Protein AF-W2G1L0-F1 (afdb_monomer_lite)

Secondary structure (DSSP, 8-state):
-HHHHHHHHHHHHHH--S--EEEEEEEEETTEEEEEEEEEEEETTEEE--EEEEEE----TT--TTHHHHHHHHHHH-

Radius of gyration: 14.54 Å; chains: 1; bounding box: 30×21×42 Å

pLDDT: mean 81.44, std 10.83, range [55.38, 94.06]

Structure (mmCIF, N/CA/C/O backbone):
data_AF-W2G1L0-F1
#
_entry.id   AF-W2G1L0-F1
#
loop_
_atom_site.group_PDB
_atom_site.id
_atom_site.type_symbol
_atom_site.label_atom_id
_atom_site.label_alt_id
_atom_site.label_comp_id
_atom_site.label_asym_id
_atom_site.label_entity_id
_atom_site.label_seq_id
_atom_site.pdbx_PDB_ins_code
_atom_site.Cartn_x
_atom_site.Cartn_y
_atom_site.Cartn_z
_atom_site.occupancy
_atom_site.B_iso_or_equiv
_atom_site.auth_seq_id
_atom_site.auth_comp_id
_atom_site.auth_asym_id
_atom_site.auth_atom_id
_atom_site.pdbx_PDB_model_num
ATOM 1 N N . MET A 1 1 ? 15.571 -11.009 4.231 1.00 55.44 1 MET A N 1
ATOM 2 C CA . MET A 1 1 ? 14.404 -10.141 3.939 1.00 55.44 1 MET A CA 1
ATOM 3 C C . MET A 1 1 ? 13.057 -10.714 4.396 1.00 55.44 1 MET A C 1
ATOM 5 O O . MET A 1 1 ? 12.290 -9.953 4.964 1.00 55.44 1 MET A O 1
ATOM 9 N N . GLY A 1 2 ? 12.769 -12.019 4.266 1.00 67.62 2 GLY A N 1
ATOM 10 C CA . GLY A 1 2 ? 11.443 -12.572 4.628 1.00 67.62 2 GLY A CA 1
ATOM 11 C C . GLY A 1 2 ? 11.002 -12.460 6.103 1.00 67.62 2 GLY A C 1
ATOM 12 O O . GLY A 1 2 ? 9.808 -12.433 6.374 1.00 67.62 2 GLY A O 1
ATOM 13 N N . SER A 1 3 ? 11.932 -12.359 7.063 1.00 80.19 3 SER A N 1
ATOM 14 C CA . SER A 1 3 ? 11.588 -12.199 8.492 1.00 80.19 3 SER A CA 1
ATOM 15 C C . SER A 1 3 ? 11.042 -10.799 8.820 1.00 80.19 3 SER A C 1
ATOM 17 O O . SER A 1 3 ? 10.090 -10.663 9.591 1.00 80.19 3 SER A O 1
ATOM 19 N N . LEU A 1 4 ? 11.603 -9.760 8.187 1.00 86.00 4 LEU A N 1
ATOM 20 C CA . LEU A 1 4 ? 11.169 -8.376 8.384 1.00 86.00 4 LEU A CA 1
ATOM 21 C C . LEU A 1 4 ? 9.820 -8.132 7.710 1.00 86.00 4 LEU A C 1
ATOM 23 O O . LEU A 1 4 ? 8.916 -7.633 8.367 1.00 86.00 4 LEU A O 1
ATOM 27 N N . ALA A 1 5 ? 9.670 -8.557 6.451 1.00 82.94 5 ALA A N 1
ATOM 28 C CA . ALA A 1 5 ? 8.408 -8.444 5.720 1.00 82.94 5 ALA A CA 1
ATOM 29 C C . ALA A 1 5 ? 7.252 -9.080 6.506 1.00 82.94 5 ALA A C 1
ATOM 31 O O . ALA A 1 5 ? 6.277 -8.410 6.816 1.00 82.94 5 ALA A O 1
ATOM 32 N N . ARG A 1 6 ? 7.433 -10.317 6.988 1.00 87.12 6 ARG A N 1
ATOM 33 C CA . ARG A 1 6 ? 6.423 -11.009 7.803 1.00 87.12 6 ARG A CA 1
ATOM 34 C C . ARG A 1 6 ? 6.121 -10.313 9.132 1.00 87.12 6 ARG A C 1
ATOM 36 O O . ARG A 1 6 ? 5.000 -10.373 9.628 1.00 87.12 6 ARG A O 1
ATOM 43 N N . SER A 1 7 ? 7.125 -9.693 9.750 1.00 91.44 7 SER A N 1
ATOM 44 C CA . SER A 1 7 ? 6.921 -8.923 10.983 1.00 91.44 7 SER A CA 1
ATOM 45 C C . SER A 1 7 ? 6.093 -7.666 10.715 1.00 91.44 7 SER A C 1
ATOM 47 O O . SER A 1 7 ? 5.167 -7.384 11.467 1.00 91.44 7 SER A O 1
ATOM 49 N N . VAL A 1 8 ? 6.378 -6.965 9.615 1.00 88.19 8 VAL A N 1
ATOM 50 C CA . VAL A 1 8 ? 5.623 -5.786 9.171 1.00 88.19 8 VAL A CA 1
ATOM 51 C C . VAL A 1 8 ? 4.190 -6.164 8.791 1.00 88.19 8 VAL A C 1
ATOM 53 O O . VAL A 1 8 ? 3.256 -5.528 9.269 1.00 88.19 8 VAL A O 1
ATOM 56 N N . GLU A 1 9 ? 3.999 -7.242 8.029 1.00 89.50 9 GLU A N 1
ATOM 57 C CA . GLU A 1 9 ? 2.677 -7.771 7.663 1.00 89.50 9 GLU A CA 1
ATOM 58 C C . GLU A 1 9 ? 1.811 -8.046 8.896 1.00 89.50 9 GLU A C 1
ATOM 60 O O . GLU A 1 9 ? 0.645 -7.669 8.921 1.00 89.50 9 GLU A O 1
ATOM 65 N N . ARG A 1 10 ? 2.374 -8.657 9.948 1.00 91.94 10 ARG A N 1
ATOM 66 C CA . ARG A 1 10 ? 1.632 -8.920 11.192 1.00 91.94 10 ARG A CA 1
ATOM 67 C C . ARG A 1 10 ? 1.199 -7.647 11.905 1.00 91.94 10 ARG A C 1
ATOM 69 O O . ARG A 1 10 ? 0.095 -7.617 12.435 1.00 91.94 10 ARG A O 1
ATOM 76 N N . VAL A 1 11 ? 2.057 -6.628 11.941 1.00 91.38 11 VAL A N 1
ATOM 77 C CA . VAL A 1 11 ? 1.720 -5.335 12.556 1.00 91.38 11 VAL A CA 1
ATOM 78 C C . VAL A 1 11 ? 0.607 -4.657 11.763 1.00 91.38 11 VAL A C 1
ATOM 80 O O . VAL A 1 11 ? -0.389 -4.242 12.344 1.00 91.38 11 VAL A O 1
ATOM 83 N N . ILE A 1 12 ? 0.731 -4.624 10.435 1.00 89.50 12 ILE A N 1
ATOM 84 C CA . ILE A 1 12 ? -0.287 -4.050 9.553 1.00 89.50 12 ILE A CA 1
ATOM 85 C C . ILE A 1 12 ? -1.618 -4.800 9.707 1.00 89.50 12 ILE A C 1
ATOM 87 O O . ILE A 1 12 ? -2.650 -4.162 9.883 1.00 89.50 12 ILE A O 1
ATOM 91 N N . ALA A 1 13 ? -1.605 -6.136 9.711 1.00 89.38 13 ALA A N 1
ATOM 92 C CA . ALA A 1 13 ? -2.808 -6.954 9.857 1.00 89.38 13 ALA A CA 1
ATOM 93 C C . ALA A 1 13 ? -3.492 -6.785 11.224 1.00 89.38 13 ALA A C 1
ATOM 95 O O . ALA A 1 13 ? -4.715 -6.803 11.292 1.00 89.38 13 ALA A O 1
ATOM 96 N N . ALA A 1 14 ? -2.726 -6.601 12.305 1.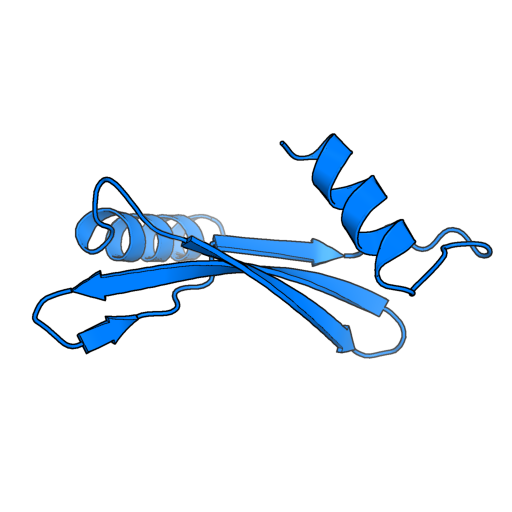00 90.19 14 ALA A N 1
ATOM 97 C CA . ALA A 1 14 ? -3.281 -6.385 13.643 1.00 90.19 14 ALA A CA 1
ATOM 98 C C . ALA A 1 14 ? -4.008 -5.037 13.786 1.00 90.19 14 ALA A C 1
ATOM 100 O O . ALA A 1 14 ? -4.874 -4.896 14.644 1.00 90.19 14 ALA A O 1
ATOM 101 N N . GLU A 1 15 ? -3.652 -4.050 12.961 1.00 87.25 15 GLU A N 1
ATOM 102 C CA . GLU A 1 15 ? -4.227 -2.704 12.999 1.00 87.25 15 GLU A CA 1
ATOM 103 C C . GLU A 1 15 ? -5.240 -2.438 11.876 1.00 87.25 15 GLU A C 1
ATOM 105 O O . GLU A 1 15 ? -5.836 -1.359 11.835 1.00 87.25 15 GLU A O 1
ATOM 110 N N . MET A 1 16 ? -5.421 -3.373 10.941 1.00 87.94 16 MET A N 1
ATOM 111 C CA . MET A 1 16 ? -6.267 -3.173 9.768 1.00 87.94 16 MET A CA 1
ATOM 112 C C . MET A 1 16 ? -7.724 -3.551 10.073 1.00 87.94 16 MET A C 1
ATOM 114 O O . MET A 1 16 ? -7.981 -4.667 10.519 1.00 87.94 16 MET A O 1
ATOM 118 N N . PRO A 1 17 ? -8.696 -2.660 9.818 1.00 90.31 17 PRO A N 1
ATOM 119 C CA . PRO A 1 17 ? -10.110 -2.995 9.955 1.00 90.31 17 PRO A CA 1
ATOM 120 C C . PRO A 1 17 ? -10.589 -3.914 8.822 1.00 90.31 17 PRO A C 1
ATOM 122 O O . PRO A 1 17 ? -10.010 -3.923 7.737 1.00 90.31 17 PRO A O 1
ATOM 125 N N . ASP A 1 18 ? -11.728 -4.586 9.026 1.00 89.31 18 ASP A N 1
ATOM 126 C CA . ASP A 1 18 ? -12.366 -5.461 8.021 1.00 89.31 18 ASP A CA 1
ATOM 127 C C . ASP A 1 18 ? -1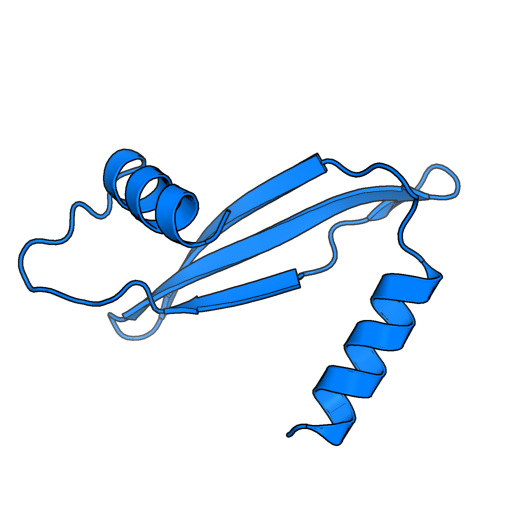2.673 -4.752 6.690 1.00 89.31 18 ASP A C 1
ATOM 129 O O . ASP A 1 18 ? -12.816 -5.388 5.645 1.00 89.31 18 ASP A O 1
ATOM 133 N N . ARG A 1 19 ? -12.815 -3.420 6.720 1.00 89.81 19 ARG A N 1
ATOM 134 C CA . ARG A 1 19 ? -13.067 -2.583 5.544 1.00 89.81 19 ARG A CA 1
ATOM 135 C C . ARG A 1 19 ? -12.105 -1.408 5.506 1.00 89.81 19 ARG A C 1
ATOM 137 O O . ARG A 1 19 ? -12.056 -0.603 6.431 1.00 89.81 19 ARG A O 1
ATOM 144 N N . PHE A 1 20 ? -11.423 -1.262 4.382 1.00 92.62 20 PHE A N 1
ATOM 145 C CA . PHE A 1 20 ? -10.516 -0.159 4.095 1.00 92.62 20 PHE A CA 1
ATOM 146 C C . PHE A 1 20 ? -10.619 0.216 2.614 1.00 92.62 20 PHE A C 1
ATOM 148 O O . PHE A 1 20 ? -11.054 -0.582 1.784 1.00 92.62 20 PHE A O 1
ATOM 155 N N . GLY A 1 21 ? -10.262 1.454 2.285 1.00 92.75 21 GLY A N 1
ATOM 156 C CA . GLY A 1 21 ? -10.081 1.882 0.900 1.00 92.75 21 GLY A CA 1
ATOM 157 C C . GLY A 1 21 ? -8.706 1.472 0.381 1.00 92.75 21 GLY A C 1
ATOM 158 O O . GLY A 1 21 ? -7.782 1.291 1.166 1.00 92.75 21 GLY A O 1
ATOM 159 N N . LEU A 1 22 ? -8.552 1.366 -0.934 1.00 91.81 22 LEU A N 1
ATOM 160 C CA . LEU A 1 22 ? -7.248 1.198 -1.573 1.00 91.81 22 LEU A CA 1
ATOM 161 C C . LEU A 1 22 ? -6.811 2.523 -2.196 1.00 91.81 22 LEU A C 1
ATOM 163 O O . LEU A 1 22 ? -7.617 3.212 -2.821 1.00 91.81 22 LEU A O 1
ATOM 167 N N . ILE A 1 23 ? -5.539 2.867 -2.019 1.00 91.31 23 ILE A N 1
ATOM 168 C CA . ILE A 1 23 ? -4.878 3.964 -2.726 1.00 91.31 23 ILE A CA 1
ATOM 169 C C . ILE A 1 23 ? -3.803 3.348 -3.611 1.00 91.31 23 ILE A C 1
ATOM 171 O O . ILE A 1 23 ? -2.976 2.570 -3.138 1.00 91.31 23 ILE A O 1
ATOM 175 N N . PHE A 1 24 ? -3.822 3.729 -4.881 1.00 85.81 24 PHE A N 1
ATOM 176 C CA . PHE A 1 24 ? -2.782 3.405 -5.844 1.00 85.81 24 PHE A CA 1
ATOM 177 C C . PHE A 1 24 ? -1.956 4.661 -6.086 1.00 85.81 24 PHE A C 1
ATOM 179 O O . PHE A 1 24 ? -2.525 5.712 -6.386 1.00 85.81 24 PHE A O 1
ATOM 186 N N . ASP A 1 25 ? -0.643 4.548 -5.932 1.00 85.25 25 ASP A N 1
ATOM 187 C CA . ASP A 1 25 ? 0.302 5.631 -6.187 1.00 85.25 25 ASP A CA 1
ATOM 188 C C . ASP A 1 25 ? 1.426 5.156 -7.111 1.00 85.25 25 ASP A C 1
ATOM 190 O O . ASP A 1 25 ? 1.811 3.984 -7.089 1.00 85.25 25 ASP A O 1
ATOM 194 N N . GLY A 1 26 ? 1.933 6.070 -7.932 1.00 83.06 26 GLY A N 1
ATOM 195 C CA . GLY A 1 26 ? 3.024 5.821 -8.865 1.00 83.06 26 GLY A CA 1
ATOM 196 C C . GLY A 1 26 ? 4.310 6.468 -8.364 1.00 83.06 26 GLY A C 1
ATOM 197 O O . GLY A 1 26 ? 4.340 7.664 -8.082 1.00 83.06 26 GLY A O 1
ATOM 198 N N . TRP A 1 27 ? 5.397 5.703 -8.291 1.00 81.31 27 TRP A N 1
ATOM 199 C CA . TRP A 1 27 ? 6.719 6.216 -7.931 1.00 81.31 27 TRP A CA 1
ATOM 200 C C . TRP A 1 27 ? 7.734 5.905 -9.026 1.00 81.31 27 TRP A C 1
ATOM 202 O O . TRP A 1 27 ? 7.679 4.853 -9.645 1.00 81.31 27 TRP A O 1
ATOM 212 N N . THR A 1 28 ? 8.691 6.800 -9.270 1.00 81.38 28 THR A N 1
ATOM 213 C CA . THR A 1 28 ? 9.787 6.546 -10.220 1.00 81.38 28 THR A CA 1
ATOM 214 C C . THR A 1 28 ? 11.123 6.679 -9.511 1.00 81.38 28 THR A C 1
ATOM 216 O O . THR A 1 28 ? 11.401 7.712 -8.899 1.00 81.38 28 THR A O 1
ATOM 219 N N . HIS A 1 29 ? 11.976 5.661 -9.611 1.00 81.94 29 HIS A N 1
ATOM 220 C CA . HIS A 1 29 ? 13.348 5.722 -9.116 1.00 81.94 29 HIS A CA 1
ATOM 221 C C . HIS A 1 29 ? 14.316 5.173 -10.158 1.00 81.94 29 HIS A C 1
ATOM 223 O O . HIS A 1 29 ? 14.125 4.074 -10.657 1.00 81.94 29 HIS A O 1
ATOM 229 N N . ALA A 1 30 ? 15.363 5.937 -10.483 1.00 82.44 30 ALA A N 1
ATOM 230 C CA . ALA A 1 30 ? 16.411 5.518 -11.419 1.00 82.44 30 ALA A CA 1
ATOM 231 C C . ALA A 1 30 ? 15.891 4.981 -12.778 1.00 82.44 30 ALA A C 1
ATOM 233 O O . ALA A 1 30 ? 16.510 4.104 -13.371 1.00 82.44 30 ALA A O 1
ATOM 234 N N . SER A 1 31 ? 14.806 5.570 -13.302 1.00 77.00 31 SER A N 1
ATOM 235 C CA . SER A 1 31 ? 14.109 5.188 -14.553 1.00 77.00 31 SER A CA 1
ATOM 236 C C . SER A 1 31 ? 13.228 3.939 -14.473 1.00 77.00 31 SER A C 1
ATOM 238 O O . SER A 1 31 ? 12.658 3.543 -15.482 1.00 77.00 31 SER A O 1
ATOM 240 N N . GLU A 1 32 ? 13.086 3.339 -13.295 1.00 80.25 32 GLU A N 1
ATOM 241 C CA . GLU A 1 32 ? 12.126 2.267 -13.061 1.00 80.25 32 GLU A CA 1
ATOM 242 C C . GLU A 1 32 ? 10.864 2.854 -12.423 1.00 80.25 32 GLU A C 1
ATOM 244 O O . GLU A 1 32 ? 10.925 3.593 -11.429 1.00 80.25 32 GLU A O 1
ATOM 249 N N . HIS A 1 33 ? 9.724 2.564 -13.043 1.00 81.19 33 HIS A N 1
ATOM 250 C CA . HIS A 1 33 ? 8.411 2.953 -12.555 1.00 81.19 33 HIS A CA 1
ATOM 251 C C . HIS A 1 33 ? 7.881 1.868 -11.627 1.00 81.19 33 HIS A C 1
ATOM 253 O O . HIS A 1 33 ? 7.995 0.680 -11.903 1.00 81.19 33 HIS A O 1
ATOM 259 N N . TYR A 1 34 ? 7.297 2.283 -10.515 1.00 83.31 34 TYR A N 1
ATOM 260 C CA . TYR A 1 34 ? 6.748 1.416 -9.491 1.00 83.31 34 TYR A CA 1
ATOM 261 C C . TYR A 1 34 ? 5.309 1.811 -9.224 1.00 83.31 34 TYR A C 1
ATOM 263 O O . TYR A 1 34 ? 4.974 2.997 -9.181 1.00 83.31 34 TYR A O 1
ATOM 271 N N . ILE A 1 35 ? 4.485 0.809 -8.956 1.00 85.19 35 ILE A N 1
ATOM 272 C CA . ILE A 1 35 ? 3.149 0.999 -8.411 1.00 85.19 35 ILE A CA 1
ATOM 273 C C . ILE A 1 35 ? 3.182 0.583 -6.950 1.00 85.19 35 ILE A C 1
ATOM 275 O O . ILE A 1 35 ? 3.577 -0.535 -6.610 1.00 85.19 35 ILE A O 1
ATOM 279 N N . ALA A 1 36 ? 2.755 1.496 -6.088 1.00 88.06 36 ALA A N 1
ATOM 280 C CA . ALA A 1 36 ? 2.553 1.249 -4.676 1.00 88.06 36 ALA A CA 1
ATOM 281 C C . ALA A 1 36 ? 1.052 1.169 -4.376 1.00 88.06 36 ALA A C 1
ATOM 283 O O . ALA A 1 36 ? 0.262 2.022 -4.783 1.00 88.06 36 ALA A O 1
ATOM 284 N N . VAL A 1 37 ? 0.660 0.127 -3.648 1.00 88.62 37 VAL A N 1
ATOM 285 C CA . VAL A 1 37 ? -0.701 -0.079 -3.153 1.00 88.62 37 VAL A CA 1
ATOM 286 C C . VAL A 1 37 ? -0.700 0.171 -1.655 1.00 88.62 37 VAL A C 1
ATOM 288 O O . VAL A 1 37 ? 0.058 -0.462 -0.920 1.00 88.62 37 VAL A O 1
ATOM 291 N N . TYR A 1 38 ? -1.577 1.053 -1.191 1.00 90.50 38 TYR A N 1
ATOM 292 C CA . TYR A 1 38 ? -1.773 1.356 0.223 1.00 90.50 38 TYR A CA 1
ATOM 293 C C . TYR A 1 38 ? -3.202 1.028 0.642 1.00 90.50 38 TYR A C 1
ATOM 295 O O . TYR A 1 38 ? -4.145 1.219 -0.128 1.00 90.50 38 TYR A O 1
ATOM 303 N N . ALA A 1 39 ? -3.383 0.610 1.894 1.00 92.88 39 ALA A N 1
ATOM 304 C CA . ALA A 1 39 ? -4.696 0.694 2.520 1.00 92.88 39 ALA A CA 1
ATOM 305 C C . ALA A 1 39 ? -4.944 2.138 2.968 1.00 92.88 39 ALA A C 1
ATOM 307 O O . ALA A 1 39 ? -4.021 2.835 3.377 1.00 92.88 39 ALA A O 1
ATOM 308 N N . ARG A 1 40 ? -6.197 2.579 2.959 1.00 94.06 40 ARG A N 1
ATOM 309 C CA . ARG A 1 40 ? -6.664 3.796 3.616 1.00 94.06 40 ARG A CA 1
ATOM 310 C C . ARG A 1 40 ? -7.759 3.419 4.591 1.00 94.06 40 ARG A C 1
ATOM 312 O O . ARG A 1 40 ? -8.849 3.019 4.184 1.00 94.06 40 ARG A O 1
ATOM 319 N N . CYS A 1 41 ? -7.479 3.582 5.872 1.00 91.38 41 CYS A N 1
ATOM 320 C CA . CYS A 1 41 ? -8.443 3.331 6.932 1.00 91.38 41 CYS A CA 1
ATOM 321 C C . CYS A 1 41 ? -8.409 4.440 7.980 1.00 91.38 41 CYS A C 1
ATOM 323 O O . CYS A 1 41 ? -7.463 5.225 8.058 1.00 91.38 41 CYS A O 1
ATOM 325 N N . GLU A 1 42 ? -9.468 4.500 8.775 1.00 91.94 42 GLU A N 1
ATOM 326 C CA . GLU A 1 42 ? -9.513 5.282 10.001 1.00 91.94 42 GLU A CA 1
ATOM 327 C C . GLU A 1 42 ? -9.614 4.302 11.167 1.00 91.94 42 GLU A C 1
ATOM 329 O O . GLU A 1 42 ? -10.486 3.434 11.176 1.00 91.94 42 GLU A O 1
ATOM 334 N N . VAL A 1 43 ? -8.685 4.409 12.112 1.00 87.88 43 VAL A N 1
ATOM 335 C CA . VAL A 1 43 ? -8.636 3.586 13.323 1.00 87.88 43 VAL A CA 1
ATOM 336 C C . VAL A 1 43 ? -8.495 4.547 14.489 1.00 87.88 43 VAL A C 1
ATOM 338 O O . VAL A 1 43 ? -7.589 5.378 14.478 1.00 87.88 43 VAL A O 1
ATOM 341 N N . ASP A 1 44 ? -9.413 4.481 15.451 1.00 91.25 44 ASP A N 1
ATOM 342 C CA . ASP A 1 44 ? -9.452 5.380 16.613 1.00 91.25 44 ASP A CA 1
ATOM 343 C C . ASP A 1 44 ? -9.416 6.874 16.233 1.00 91.25 44 ASP A C 1
ATOM 345 O O . ASP A 1 44 ? -8.679 7.669 16.815 1.00 91.25 44 ASP A O 1
ATOM 349 N N . 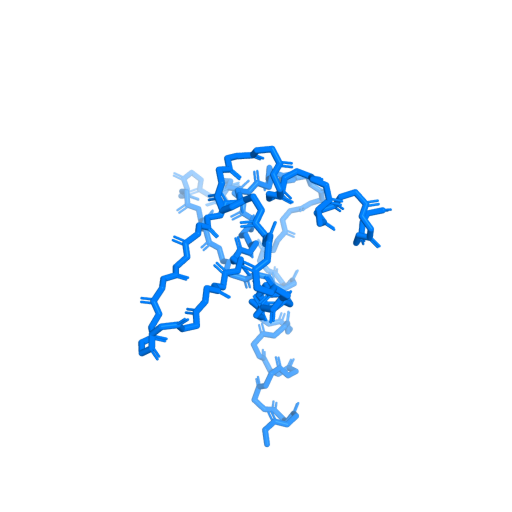CYS A 1 45 ? -10.197 7.257 15.215 1.00 90.75 45 CYS A N 1
ATOM 350 C CA . CYS A 1 45 ? -10.242 8.613 14.646 1.00 90.75 45 CYS A CA 1
ATOM 351 C C . CYS A 1 45 ? -8.910 9.095 14.032 1.00 90.75 45 CYS A C 1
ATOM 353 O O . CYS A 1 45 ? -8.747 10.283 13.746 1.00 90.75 45 CYS A O 1
ATOM 355 N N . VAL A 1 46 ? -7.948 8.191 13.813 1.00 91.94 46 VAL A N 1
ATOM 356 C CA . VAL A 1 46 ? -6.669 8.482 13.163 1.00 91.94 46 VAL A CA 1
ATOM 357 C C . VAL A 1 46 ? -6.647 7.848 11.781 1.00 91.94 46 VAL A C 1
ATOM 359 O O . VAL A 1 46 ? -6.780 6.635 11.615 1.00 91.94 46 VAL A O 1
ATOM 362 N N . ALA A 1 47 ? -6.432 8.682 10.767 1.00 91.31 47 ALA A N 1
ATOM 363 C CA . ALA A 1 47 ? -6.209 8.215 9.412 1.00 91.31 47 ALA A CA 1
ATOM 364 C C . ALA A 1 47 ? -4.872 7.468 9.307 1.00 91.31 47 ALA A C 1
ATOM 366 O O . ALA A 1 47 ? -3.815 8.028 9.601 1.00 91.31 47 ALA A O 1
ATOM 367 N N . LYS A 1 48 ? -4.916 6.227 8.823 1.00 91.88 48 LYS A N 1
ATOM 368 C CA . LYS A 1 48 ? -3.740 5.395 8.558 1.00 91.88 48 LYS A CA 1
ATOM 369 C C . LYS A 1 48 ? -3.640 5.069 7.069 1.00 91.88 48 LYS A C 1
ATOM 371 O O . LYS A 1 48 ? -4.652 4.861 6.394 1.00 91.88 48 LYS A O 1
ATOM 376 N N . THR A 1 49 ? -2.406 5.028 6.568 1.00 93.38 49 THR A N 1
ATOM 377 C CA . THR A 1 49 ? -2.090 4.686 5.172 1.00 93.38 49 THR A CA 1
ATOM 378 C C . THR A 1 49 ? -0.926 3.697 5.061 1.00 93.38 49 THR A C 1
ATOM 380 O O . THR A 1 49 ? 0.143 4.070 4.569 1.00 93.38 49 THR A O 1
ATOM 383 N N . PRO A 1 50 ? -1.062 2.461 5.578 1.00 91.44 50 PRO A N 1
ATOM 384 C CA . PRO A 1 50 ? 0.027 1.496 5.518 1.00 91.44 50 PRO A CA 1
ATOM 385 C C . PRO A 1 50 ? 0.250 1.000 4.073 1.00 91.44 50 PRO A C 1
ATOM 387 O O . PRO A 1 50 ? -0.728 0.748 3.360 1.00 91.44 50 PRO A O 1
ATOM 390 N N . PRO A 1 51 ? 1.512 0.836 3.631 1.00 88.88 51 PRO A N 1
ATOM 391 C CA . PRO A 1 51 ? 1.823 0.212 2.347 1.00 88.88 51 PRO A CA 1
ATOM 392 C C . PRO A 1 51 ? 1.524 -1.291 2.401 1.00 88.88 51 PRO A C 1
ATOM 394 O O . PRO A 1 51 ? 1.903 -1.968 3.354 1.00 88.88 51 PRO A O 1
ATOM 397 N N . LEU A 1 52 ? 0.861 -1.812 1.370 1.00 88.06 52 LEU A N 1
ATOM 398 C CA . LEU A 1 52 ? 0.516 -3.231 1.230 1.00 88.06 52 LEU A CA 1
ATOM 399 C C . LEU A 1 52 ? 1.434 -3.943 0.238 1.00 88.06 52 LEU A C 1
ATOM 401 O O . LEU A 1 52 ? 1.865 -5.066 0.481 1.00 88.06 52 LEU A O 1
ATOM 405 N N . CYS A 1 53 ? 1.723 -3.293 -0.886 1.00 85.19 53 CYS A N 1
ATOM 406 C CA . CYS A 1 53 ? 2.535 -3.855 -1.953 1.00 85.19 53 CYS A CA 1
ATOM 407 C C . CYS A 1 53 ? 3.261 -2.735 -2.695 1.00 85.19 53 CYS A C 1
ATOM 409 O O . CYS A 1 53 ? 2.725 -1.638 -2.843 1.00 85.19 53 CYS A O 1
ATOM 411 N N . ILE A 1 54 ? 4.473 -3.023 -3.162 1.00 85.50 54 ILE A N 1
ATOM 412 C CA . ILE A 1 54 ? 5.193 -2.208 -4.136 1.00 85.50 54 ILE A CA 1
ATOM 413 C C . ILE A 1 54 ? 5.714 -3.179 -5.185 1.00 85.50 54 ILE A C 1
ATOM 415 O O . ILE A 1 54 ? 6.387 -4.152 -4.837 1.00 85.50 54 ILE A O 1
ATOM 419 N N . ALA A 1 55 ? 5.400 -2.920 -6.446 1.00 82.75 55 ALA A N 1
ATOM 420 C CA . ALA A 1 55 ? 5.873 -3.718 -7.564 1.00 82.75 55 ALA A CA 1
ATOM 421 C C . ALA A 1 55 ? 6.432 -2.798 -8.654 1.00 82.75 55 ALA A C 1
ATOM 423 O O . ALA A 1 55 ? 5.861 -1.727 -8.881 1.00 82.75 55 ALA A O 1
ATOM 424 N N . PRO A 1 56 ? 7.534 -3.185 -9.317 1.00 80.88 56 PRO A N 1
ATOM 425 C CA . PRO A 1 56 ? 7.939 -2.515 -10.540 1.00 80.88 56 PRO A CA 1
ATOM 426 C C . PRO A 1 56 ? 6.863 -2.732 -11.609 1.00 80.88 56 PRO A C 1
ATOM 428 O O . PRO A 1 56 ? 6.295 -3.822 -11.723 1.00 80.88 56 PRO A O 1
ATOM 431 N N . LEU A 1 57 ? 6.575 -1.681 -12.365 1.00 74.44 57 LEU A N 1
ATOM 432 C CA . LEU A 1 57 ? 5.786 -1.754 -13.586 1.00 74.44 57 LEU A CA 1
ATOM 433 C C . LEU A 1 57 ? 6.701 -2.348 -14.674 1.00 74.44 57 LEU A C 1
ATOM 435 O O . LEU A 1 57 ? 7.867 -1.958 -14.777 1.00 74.44 57 LEU A O 1
ATOM 439 N N . LEU A 1 58 ? 6.238 -3.390 -15.370 1.00 66.56 58 LEU A N 1
ATOM 440 C CA . LEU A 1 58 ? 7.066 -4.208 -16.261 1.00 66.56 58 LEU A CA 1
ATOM 441 C C . LEU A 1 58 ? 7.472 -3.414 -17.501 1.00 66.56 58 LEU A C 1
ATOM 443 O O . LEU A 1 58 ? 6.746 -3.403 -18.473 1.00 66.56 58 LEU A O 1
ATOM 447 N N . ASN A 1 59 ? 8.669 -2.840 -17.486 1.00 57.53 59 ASN A N 1
ATOM 448 C CA . ASN A 1 59 ? 9.190 -1.947 -18.519 1.00 57.53 59 ASN A CA 1
ATOM 449 C C . ASN A 1 59 ? 9.319 -2.605 -19.920 1.00 57.53 59 ASN A C 1
ATOM 451 O O . ASN A 1 59 ? 10.424 -2.932 -20.356 1.00 57.53 59 ASN A O 1
ATOM 455 N N . ASP A 1 60 ? 8.212 -2.799 -20.635 1.00 57.31 60 ASP A N 1
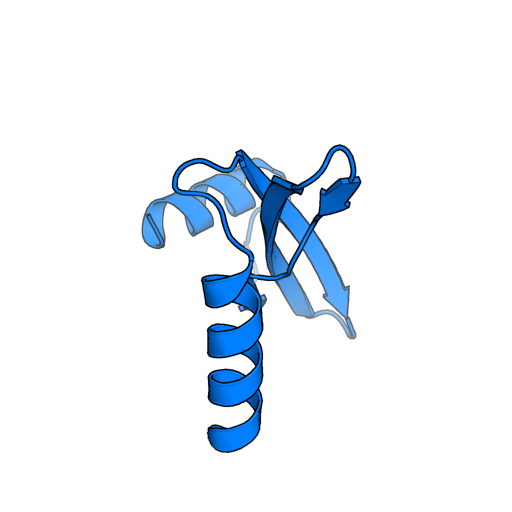ATOM 456 C CA . ASP A 1 60 ? 8.206 -2.941 -22.087 1.00 57.31 60 ASP A CA 1
ATOM 457 C C . ASP A 1 60 ? 8.312 -1.527 -22.678 1.00 57.31 60 ASP A C 1
ATOM 459 O O . ASP A 1 60 ? 7.672 -0.588 -22.206 1.00 57.31 60 ASP A O 1
ATOM 463 N N . GLU A 1 61 ? 9.136 -1.348 -23.712 1.00 55.38 61 GLU A N 1
ATOM 464 C CA . GLU A 1 61 ? 9.508 -0.040 -24.292 1.00 55.38 61 GLU A CA 1
ATOM 465 C C . GLU A 1 61 ? 8.310 0.799 -24.823 1.00 55.38 61 GLU A C 1
ATOM 467 O O . GLU A 1 61 ? 8.487 1.948 -25.228 1.00 55.38 61 GLU A O 1
ATOM 472 N N . GLU A 1 62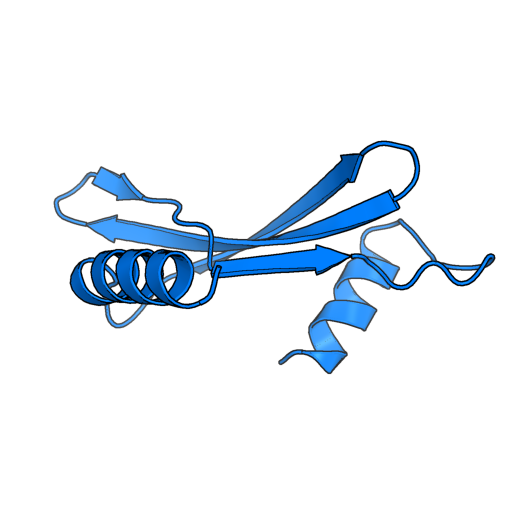 ? 7.091 0.247 -24.783 1.00 55.38 62 GLU A N 1
ATOM 473 C CA . GLU A 1 62 ? 5.803 0.834 -25.182 1.00 55.38 62 GLU A CA 1
ATOM 474 C C . GLU A 1 62 ? 4.770 0.920 -24.031 1.00 55.38 62 GLU A C 1
ATOM 476 O O . GLU A 1 62 ? 3.569 1.048 -24.282 1.00 55.38 62 GLU A O 1
ATOM 481 N N . GLU A 1 63 ? 5.175 0.845 -22.758 1.00 60.84 63 GLU A N 1
ATOM 482 C CA . GLU A 1 63 ? 4.211 0.943 -21.657 1.00 60.84 63 GLU A CA 1
ATOM 483 C C . GLU A 1 63 ? 3.571 2.340 -21.539 1.00 60.84 63 GLU A C 1
ATOM 485 O O . GLU A 1 63 ? 4.226 3.375 -21.401 1.00 60.84 63 GLU A O 1
ATOM 490 N N . ASP A 1 64 ? 2.236 2.361 -21.557 1.00 63.78 64 ASP A N 1
ATOM 491 C CA . ASP A 1 64 ? 1.405 3.541 -21.316 1.00 63.78 64 ASP A CA 1
ATOM 492 C C . ASP A 1 64 ? 1.503 3.953 -19.835 1.00 63.78 64 ASP A C 1
ATOM 4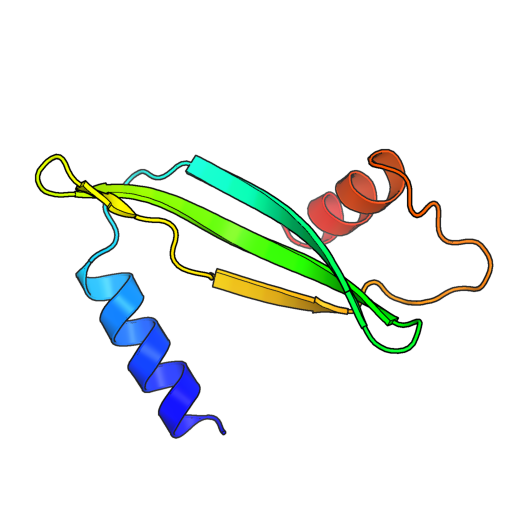94 O O . ASP A 1 64 ? 0.647 3.612 -19.019 1.00 63.78 64 ASP A O 1
ATOM 498 N N . LEU A 1 65 ? 2.549 4.708 -19.478 1.00 66.12 65 LEU A N 1
ATOM 499 C CA . LEU A 1 65 ? 2.800 5.228 -18.122 1.00 66.12 65 LEU A CA 1
ATOM 500 C C . LEU A 1 65 ? 1.714 6.199 -17.612 1.00 66.12 65 LEU A C 1
ATOM 502 O O . LEU A 1 65 ? 1.830 6.763 -16.522 1.00 66.12 65 LEU A O 1
ATOM 506 N N . LEU A 1 66 ? 0.650 6.432 -18.381 1.00 72.00 66 LEU A N 1
ATOM 507 C CA . LEU A 1 66 ? -0.514 7.181 -17.931 1.00 72.00 66 LEU A CA 1
ATOM 508 C C . LEU A 1 66 ? -1.380 6.322 -16.997 1.00 72.00 66 LEU A C 1
ATOM 510 O O . LEU A 1 66 ? -1.173 5.123 -16.801 1.00 72.00 66 LEU A O 1
ATOM 514 N N . ALA A 1 67 ? -2.422 6.932 -16.428 1.00 68.38 67 ALA A N 1
ATOM 515 C CA . ALA A 1 67 ? -3.365 6.246 -15.541 1.00 68.38 67 ALA A CA 1
ATOM 516 C C . ALA A 1 67 ? -3.980 4.974 -16.165 1.00 68.38 67 ALA A C 1
ATOM 518 O O . ALA A 1 67 ? -4.359 4.052 -15.448 1.00 68.38 67 ALA A O 1
ATOM 519 N N . ARG A 1 68 ? -4.068 4.902 -17.500 1.00 73.56 68 ARG A N 1
ATOM 520 C CA . ARG A 1 68 ? -4.626 3.754 -18.220 1.00 73.56 68 ARG A CA 1
ATOM 521 C C . ARG A 1 68 ? -3.747 2.506 -18.124 1.00 73.56 68 ARG A C 1
ATOM 523 O O . ARG A 1 68 ? -4.299 1.446 -17.833 1.00 73.56 68 ARG A O 1
ATOM 530 N N . GLY A 1 69 ? -2.432 2.608 -18.333 1.00 74.31 69 GLY A N 1
ATOM 531 C CA . GLY A 1 69 ? -1.535 1.459 -18.162 1.00 74.31 69 GLY A CA 1
ATOM 532 C C . GLY A 1 69 ? -1.477 1.003 -16.708 1.00 74.31 69 GLY A C 1
ATOM 533 O O . GLY A 1 69 ? -1.575 -0.191 -16.438 1.00 74.31 69 GLY A O 1
ATOM 534 N N . HIS A 1 70 ? -1.503 1.951 -15.765 1.00 72.12 70 HIS A N 1
ATOM 535 C CA . HIS A 1 70 ? -1.643 1.642 -14.340 1.00 72.12 70 HIS A CA 1
ATOM 536 C C . HIS A 1 70 ? -2.915 0.826 -14.050 1.00 72.12 70 HIS A C 1
ATOM 538 O O . HIS A 1 70 ? -2.844 -0.209 -13.394 1.00 72.12 70 HIS A O 1
ATOM 544 N N . MET A 1 71 ? -4.080 1.232 -14.573 1.00 73.94 71 MET A N 1
ATOM 545 C CA . MET A 1 71 ? -5.316 0.457 -14.393 1.00 73.94 71 MET A CA 1
ATOM 546 C C . MET A 1 71 ? -5.259 -0.926 -15.055 1.00 73.94 71 MET A C 1
ATOM 548 O O . MET A 1 71 ? -5.783 -1.885 -14.491 1.00 73.94 71 MET A O 1
ATOM 552 N N . ALA A 1 72 ? -4.639 -1.040 -16.233 1.00 76.94 72 ALA A N 1
ATOM 553 C CA . ALA A 1 72 ? -4.497 -2.316 -16.930 1.00 76.94 72 ALA A CA 1
ATOM 554 C C . ALA A 1 72 ? -3.636 -3.304 -16.129 1.00 76.94 72 ALA A C 1
ATOM 556 O O . ALA A 1 72 ? -4.028 -4.457 -15.971 1.00 76.94 72 ALA A O 1
ATOM 557 N N . PHE A 1 73 ? -2.524 -2.839 -15.553 1.00 73.81 73 PHE A N 1
ATOM 558 C CA . PHE A 1 73 ? -1.693 -3.642 -14.658 1.00 73.81 73 PHE A CA 1
ATOM 559 C C . PHE A 1 73 ? -2.460 -4.077 -13.404 1.00 73.81 73 PHE A C 1
ATOM 561 O O . PHE A 1 73 ? -2.467 -5.257 -13.059 1.00 73.81 73 PHE A O 1
ATOM 568 N N . LEU A 1 74 ? -3.184 -3.160 -12.755 1.00 72.75 74 LEU A N 1
ATOM 569 C CA . LEU A 1 74 ? -3.985 -3.485 -11.569 1.00 72.75 74 LEU A CA 1
ATOM 570 C C . LEU A 1 74 ? -5.062 -4.539 -11.843 1.00 72.75 74 LEU A C 1
ATOM 572 O O . LEU A 1 74 ? -5.297 -5.396 -10.996 1.00 72.75 74 LEU A O 1
ATOM 576 N N . ALA A 1 75 ? -5.669 -4.528 -13.031 1.00 76.69 75 ALA A N 1
ATOM 577 C CA . ALA A 1 75 ? -6.633 -5.548 -13.439 1.00 76.69 75 ALA A CA 1
ATOM 578 C C . ALA A 1 75 ? -6.021 -6.957 -13.573 1.00 76.69 75 ALA A C 1
ATOM 580 O O . ALA A 1 75 ? -6.763 -7.931 -13.601 1.00 76.69 75 ALA A O 1
ATOM 581 N N . THR A 1 76 ? -4.692 -7.083 -13.659 1.00 71.94 76 THR A N 1
ATOM 582 C CA . THR A 1 76 ? -4.009 -8.390 -13.622 1.00 71.94 76 THR A CA 1
ATOM 583 C C . THR A 1 76 ? -3.699 -8.872 -12.205 1.00 71.94 76 THR A C 1
ATOM 585 O O . THR A 1 76 ? -3.403 -10.050 -12.013 1.00 71.94 76 THR A O 1
ATOM 588 N N . MET A 1 77 ? -3.749 -7.972 -11.217 1.00 67.50 77 MET A N 1
ATOM 589 C CA . MET A 1 77 ? -3.430 -8.265 -9.818 1.00 67.50 77 MET A CA 1
ATOM 590 C C . MET A 1 77 ? -4.665 -8.556 -8.953 1.00 67.50 77 MET A C 1
ATOM 592 O O . MET A 1 77 ? -4.522 -9.216 -7.922 1.00 67.50 77 MET A O 1
ATOM 596 N N . LEU A 1 78 ? -5.835 -8.033 -9.339 1.00 60.16 78 LEU A N 1
ATOM 597 C CA . LEU A 1 78 ? -7.132 -8.197 -8.663 1.00 60.16 78 LEU A CA 1
ATOM 598 C C . LEU A 1 78 ? -7.947 -9.342 -9.274 1.00 60.16 78 LEU A C 1
ATOM 600 O O . LEU A 1 78 ? -8.615 -10.049 -8.486 1.00 60.16 78 LEU A O 1
#

Organism: Phytophthora nicotianae (NCBI:txid4792)

Foldseek 3Di:
DVVVVVVLVVVCVVQDDPDWDKDWDWDDDPNWIKIWIWTWDADPNDTDTHTDDIDTDPDDVPQPPPVVSVVVVVVVVD

Sequence (78 aa):
MGSLARSVERVIAAEMPDRFGLIFDGWTHASEHYIAVYARCEVDCVAKTPPLCIAPLLNDEEEDLLARGHMAFLATML